Protein AF-A0A3A5V069-F1 (afdb_monomer_lite)

Secondary structure (DSSP, 8-state):
----------------PPPEEEEEEE-SSEEEEEEEETTEEEEEEEES-EEEEEESSEEEEEEEESS-S---EEEEEEETTEEEEEEEE-STT-EEEEEEE----S---TT------------------------

Structure (mmCIF, N/CA/C/O backbone):
data_AF-A0A3A5V069-F1
#
_entry.id   AF-A0A3A5V069-F1
#
loop_
_atom_site.group_PDB
_atom_site.id
_atom_site.type_symbol
_atom_site.label_atom_id
_atom_site.label_alt_id
_atom_site.label_comp_id
_atom_site.label_asym_id
_atom_site.label_entity_id
_atom_site.label_seq_id
_atom_site.pdbx_PDB_ins_code
_atom_site.Cartn_x
_atom_site.Cartn_y
_atom_site.Cartn_z
_atom_site.occupancy
_atom_site.B_iso_or_equiv
_atom_site.auth_seq_id
_atom_site.auth_comp_id
_atom_site.auth_asym_id
_atom_site.auth_atom_id
_atom_site.pdbx_PDB_model_num
ATOM 1 N N . MET A 1 1 ? 41.354 -4.037 -55.415 1.00 41.25 1 MET A N 1
ATOM 2 C CA . MET A 1 1 ? 41.227 -4.044 -53.944 1.00 41.25 1 MET A CA 1
ATOM 3 C C . MET A 1 1 ? 39.985 -3.226 -53.616 1.00 41.25 1 MET A C 1
ATOM 5 O O . MET A 1 1 ? 40.012 -2.021 -53.807 1.00 41.25 1 MET A O 1
ATOM 9 N N . ILE A 1 2 ? 38.860 -3.887 -53.323 1.00 45.62 2 ILE A N 1
ATOM 10 C CA . ILE A 1 2 ? 37.558 -3.238 -53.090 1.00 45.62 2 ILE A CA 1
ATOM 11 C C . ILE A 1 2 ? 37.377 -3.103 -51.579 1.00 45.62 2 ILE A C 1
ATOM 13 O O . ILE A 1 2 ? 37.312 -4.105 -50.871 1.00 45.62 2 ILE A O 1
ATOM 17 N N . THR A 1 3 ? 37.347 -1.863 -51.100 1.00 41.12 3 THR A N 1
ATOM 18 C CA . THR A 1 3 ? 37.068 -1.524 -49.703 1.00 41.12 3 THR A CA 1
ATOM 19 C C . THR A 1 3 ? 35.556 -1.458 -49.521 1.00 41.12 3 THR A C 1
ATOM 21 O O . THR A 1 3 ? 34.908 -0.556 -50.047 1.00 41.12 3 THR A O 1
ATOM 24 N N . PHE A 1 4 ? 34.988 -2.419 -48.794 1.00 47.47 4 PHE A N 1
ATOM 25 C CA . PHE A 1 4 ? 33.594 -2.377 -48.358 1.00 47.47 4 PHE A CA 1
ATOM 26 C C . PHE A 1 4 ? 33.488 -1.515 -47.094 1.00 47.47 4 PHE A C 1
ATOM 28 O O . PHE A 1 4 ? 34.056 -1.855 -46.058 1.00 47.47 4 PHE A O 1
ATOM 35 N N . LEU A 1 5 ? 32.772 -0.392 -47.180 1.00 52.28 5 LEU A N 1
ATOM 36 C CA . LEU A 1 5 ? 32.375 0.407 -46.020 1.00 52.28 5 LEU A CA 1
ATOM 37 C C . LEU A 1 5 ? 31.178 -0.276 -45.348 1.00 52.28 5 LEU A C 1
ATOM 39 O O . LEU A 1 5 ? 30.077 -0.305 -45.893 1.00 52.28 5 LEU A O 1
ATOM 43 N N . PHE A 1 6 ? 31.417 -0.857 -44.175 1.00 48.81 6 PHE A N 1
ATOM 44 C CA . PHE A 1 6 ? 30.393 -1.465 -43.333 1.00 48.81 6 PHE A CA 1
ATOM 45 C C . PHE A 1 6 ? 29.597 -0.341 -42.649 1.00 48.81 6 PHE A C 1
ATOM 47 O O . PHE A 1 6 ? 30.083 0.292 -41.712 1.00 48.81 6 PHE A O 1
ATOM 54 N N . VAL A 1 7 ? 28.388 -0.053 -43.138 1.00 55.28 7 VAL A N 1
ATOM 55 C CA . VAL A 1 7 ? 27.422 0.802 -42.432 1.00 55.28 7 VAL A CA 1
ATOM 56 C C . VAL A 1 7 ? 26.857 -0.028 -41.282 1.00 55.28 7 VAL A C 1
ATOM 58 O O . VAL A 1 7 ? 25.917 -0.799 -41.451 1.00 55.28 7 VAL A O 1
ATOM 61 N N . GLY A 1 8 ? 27.493 0.068 -40.116 1.00 46.41 8 GLY A N 1
ATOM 62 C CA . GLY A 1 8 ? 26.971 -0.506 -38.883 1.00 46.41 8 GLY A CA 1
ATOM 63 C C . GLY A 1 8 ? 25.754 0.292 -38.428 1.00 46.41 8 GLY A C 1
ATOM 64 O O . GLY A 1 8 ? 25.909 1.346 -37.816 1.00 46.41 8 GLY A O 1
ATOM 65 N N . SER A 1 9 ? 24.551 -0.201 -38.731 1.00 53.59 9 SER A N 1
ATOM 66 C CA . SER A 1 9 ? 23.336 0.228 -38.040 1.00 53.59 9 SER A CA 1
ATOM 67 C C . SER A 1 9 ? 23.529 0.006 -36.546 1.00 53.59 9 SER A C 1
ATOM 69 O O . SER A 1 9 ? 23.622 -1.129 -36.081 1.00 53.59 9 SER A O 1
ATOM 71 N N . ILE A 1 10 ? 23.582 1.101 -35.797 1.00 57.38 10 ILE A N 1
ATOM 72 C CA . ILE A 1 10 ? 23.442 1.102 -34.347 1.00 57.38 10 ILE A CA 1
ATOM 73 C C . ILE A 1 10 ? 21.994 0.731 -34.005 1.00 57.38 10 ILE A C 1
ATOM 75 O O . ILE A 1 10 ? 21.132 1.581 -33.821 1.00 57.38 10 ILE A O 1
ATOM 79 N N . ILE A 1 11 ? 21.700 -0.566 -33.962 1.00 60.19 11 ILE A N 1
ATOM 80 C CA . ILE A 1 11 ? 20.542 -1.062 -33.220 1.00 60.19 11 ILE A CA 1
ATOM 81 C C . ILE A 1 11 ? 20.861 -0.841 -31.744 1.00 60.19 11 ILE A C 1
ATOM 83 O O . ILE A 1 11 ? 21.571 -1.631 -31.125 1.00 60.19 11 ILE A O 1
ATOM 87 N N . SER A 1 12 ? 20.396 0.282 -31.199 1.00 51.91 12 SER A N 1
ATOM 88 C CA . SER A 1 12 ? 20.339 0.474 -29.755 1.00 51.91 12 SER A CA 1
ATOM 89 C C . SER A 1 12 ? 19.559 -0.706 -29.174 1.00 51.91 12 SER A C 1
ATOM 91 O O . SER A 1 12 ? 18.430 -0.934 -29.621 1.00 51.91 12 SER A O 1
ATOM 93 N N . PRO A 1 13 ? 20.101 -1.481 -28.217 1.00 46.34 13 PRO A N 1
ATOM 94 C CA . PRO A 1 13 ? 19.248 -2.376 -27.462 1.00 46.34 13 PRO A CA 1
ATOM 95 C C . PRO A 1 13 ? 18.233 -1.473 -26.764 1.00 46.34 13 PRO A C 1
ATOM 97 O O . PRO A 1 13 ? 18.615 -0.610 -25.972 1.00 46.34 13 PRO A O 1
ATOM 100 N N . THR A 1 14 ? 16.951 -1.617 -27.102 1.00 45.66 14 THR A N 1
ATOM 101 C CA . THR A 1 14 ? 15.895 -1.064 -26.261 1.00 45.66 14 THR A CA 1
ATOM 102 C C . THR A 1 14 ? 15.978 -1.868 -24.970 1.00 45.66 14 THR A C 1
ATOM 104 O O . THR A 1 14 ? 15.509 -2.996 -24.860 1.00 45.66 14 THR A O 1
ATOM 107 N N . SER A 1 15 ? 16.772 -1.365 -24.031 1.00 44.84 15 SER A N 1
ATOM 108 C CA . SER A 1 15 ? 16.744 -1.844 -22.667 1.00 44.84 15 SER A CA 1
ATOM 109 C C . SER A 1 15 ? 15.387 -1.389 -22.167 1.00 44.84 15 SER A C 1
ATOM 111 O O . SER A 1 15 ? 15.238 -0.210 -21.855 1.00 44.84 15 SER A O 1
ATOM 113 N N . SER A 1 16 ? 14.389 -2.277 -22.182 1.00 52.44 16 SER A N 1
ATOM 114 C CA . SER A 1 16 ? 13.163 -2.080 -21.412 1.00 52.44 16 SER A CA 1
ATOM 115 C C . SER A 1 16 ? 13.620 -1.877 -19.975 1.00 52.44 16 SER A C 1
ATOM 117 O O . SER A 1 16 ? 14.003 -2.825 -19.291 1.00 52.44 16 SER A O 1
ATOM 119 N N . ALA A 1 17 ? 13.784 -0.618 -19.581 1.00 57.38 17 ALA A N 1
ATOM 120 C CA . ALA A 1 17 ? 14.190 -0.279 -18.239 1.00 57.38 17 ALA A CA 1
ATOM 121 C C . ALA A 1 17 ? 13.058 -0.775 -17.348 1.00 57.38 17 ALA A C 1
ATOM 123 O O . ALA A 1 17 ? 11.918 -0.357 -17.535 1.00 57.38 17 ALA A O 1
ATOM 124 N N . ALA A 1 18 ? 13.365 -1.709 -16.448 1.00 65.19 18 ALA A N 1
ATOM 125 C CA . ALA A 1 18 ? 12.389 -2.190 -15.486 1.00 65.19 18 ALA A CA 1
ATOM 126 C C . ALA A 1 18 ? 11.789 -0.972 -14.775 1.00 65.19 18 ALA A C 1
ATOM 128 O O . ALA A 1 18 ? 12.526 -0.176 -14.183 1.00 65.19 18 ALA A O 1
ATOM 129 N N . VAL A 1 19 ? 10.472 -0.805 -14.887 1.00 81.62 19 VAL A N 1
ATOM 130 C CA . VAL A 1 19 ? 9.774 0.334 -14.294 1.00 81.62 19 VAL A CA 1
ATOM 131 C C . VAL A 1 19 ? 9.947 0.260 -12.779 1.00 81.62 19 VAL A C 1
ATOM 133 O O . VAL A 1 19 ? 9.837 -0.807 -12.168 1.00 81.62 19 VAL A O 1
ATOM 136 N N . SER A 1 20 ? 10.300 1.388 -12.168 1.00 85.38 20 SER A N 1
ATOM 137 C CA . SER A 1 20 ? 10.465 1.495 -10.721 1.00 85.38 20 SER A CA 1
ATOM 138 C C . SER A 1 20 ? 9.196 2.049 -10.091 1.00 85.38 20 SER A C 1
ATOM 140 O O . SER A 1 20 ? 8.856 3.218 -10.277 1.00 85.38 20 SER A O 1
ATOM 142 N N . TRP A 1 21 ? 8.544 1.222 -9.293 1.00 89.06 21 TRP A N 1
ATOM 143 C CA . TRP A 1 21 ? 7.342 1.546 -8.550 1.00 89.06 21 TRP A CA 1
ATOM 144 C C . TRP A 1 21 ? 7.659 1.835 -7.089 1.00 89.06 21 TRP A C 1
ATOM 146 O O . TRP A 1 21 ? 8.563 1.253 -6.491 1.00 89.06 21 TRP A O 1
ATOM 156 N N . GLU A 1 22 ? 6.859 2.697 -6.484 1.00 90.69 22 GLU A N 1
ATOM 157 C CA . GLU A 1 22 ? 6.864 3.007 -5.065 1.00 90.69 22 GLU A CA 1
ATOM 158 C C . GLU A 1 22 ? 5.475 2.746 -4.495 1.00 90.69 22 GLU A C 1
ATOM 160 O O . GLU A 1 22 ? 4.500 3.413 -4.834 1.00 90.69 22 GLU A O 1
ATOM 165 N N . VAL A 1 23 ? 5.385 1.770 -3.601 1.00 90.19 23 VAL A N 1
ATOM 166 C CA . VAL A 1 23 ? 4.172 1.472 -2.849 1.00 90.19 23 VAL A CA 1
ATOM 167 C C . VAL A 1 23 ? 4.267 2.170 -1.506 1.00 90.19 23 VAL A C 1
ATOM 169 O O . VAL A 1 23 ? 5.057 1.789 -0.644 1.00 90.19 23 VAL A O 1
ATOM 172 N N . LYS A 1 24 ? 3.460 3.207 -1.320 1.00 92.12 24 LYS A N 1
ATOM 173 C CA . LYS A 1 24 ? 3.361 3.956 -0.073 1.00 92.12 24 LYS A CA 1
ATOM 174 C C . LYS A 1 24 ? 2.139 3.502 0.710 1.00 92.12 24 LYS A C 1
ATOM 176 O O . LYS A 1 24 ? 1.012 3.556 0.233 1.00 92.12 24 LYS A O 1
ATOM 181 N N . ILE A 1 25 ? 2.391 3.099 1.941 1.00 93.25 25 ILE A N 1
ATOM 182 C CA . ILE A 1 25 ? 1.420 2.702 2.947 1.00 93.25 25 ILE A CA 1
ATOM 183 C C . ILE A 1 25 ? 1.350 3.853 3.942 1.00 93.25 25 ILE A C 1
ATOM 185 O O . ILE A 1 25 ? 2.352 4.219 4.555 1.00 93.25 25 ILE A O 1
ATOM 189 N N . ALA A 1 26 ? 0.179 4.453 4.085 1.00 92.06 26 ALA A N 1
ATOM 190 C CA . ALA A 1 26 ? -0.117 5.493 5.052 1.00 92.06 26 ALA A CA 1
ATOM 191 C C . ALA A 1 26 ? -1.105 4.928 6.072 1.00 92.06 26 ALA A C 1
ATOM 193 O O . ALA A 1 26 ? -2.289 4.760 5.794 1.00 92.06 26 ALA A O 1
ATOM 194 N N . TYR A 1 27 ? -0.584 4.601 7.250 1.00 91.12 27 TYR A N 1
ATOM 195 C CA . TYR A 1 27 ? -1.349 4.105 8.385 1.00 91.12 27 TYR A CA 1
ATOM 196 C C . TYR A 1 27 ? -0.627 4.490 9.675 1.00 91.12 27 TYR A C 1
ATOM 198 O O . TYR A 1 27 ? 0.556 4.821 9.636 1.00 91.12 27 TYR A O 1
ATOM 206 N N . ASN A 1 28 ? -1.321 4.473 10.811 1.00 88.69 28 ASN A N 1
ATOM 207 C CA . ASN A 1 28 ? -0.737 4.817 12.116 1.00 88.69 28 ASN A CA 1
ATOM 208 C C . ASN A 1 28 ? -0.714 3.636 13.103 1.00 88.69 28 ASN A C 1
ATOM 210 O O . ASN A 1 28 ? -0.325 3.811 14.251 1.00 88.69 28 ASN A O 1
ATOM 214 N N . GLY A 1 29 ? -1.156 2.455 12.670 1.00 89.81 29 GLY A N 1
ATOM 215 C CA . GLY A 1 29 ? -1.199 1.245 13.489 1.00 89.81 29 GLY A CA 1
ATOM 216 C C . GLY A 1 29 ? -0.385 0.106 12.887 1.00 89.81 29 GLY A C 1
ATOM 217 O O . GLY A 1 29 ? 0.433 0.313 11.983 1.00 89.81 29 GLY A O 1
ATOM 218 N N . GLU A 1 30 ? -0.656 -1.102 13.364 1.00 91.75 30 GLU A N 1
ATOM 219 C CA . GLU A 1 30 ? 0.012 -2.323 12.912 1.00 91.75 30 GLU A CA 1
ATOM 220 C C . GLU A 1 30 ? -0.639 -2.887 11.641 1.00 91.75 30 GLU A C 1
ATOM 222 O O . GLU A 1 30 ? -1.867 -2.917 11.500 1.00 91.75 30 GLU A O 1
ATOM 227 N N . TRP A 1 31 ? 0.175 -3.324 10.687 1.00 93.56 31 TRP A N 1
ATOM 228 C CA . TRP A 1 31 ? -0.292 -3.871 9.420 1.00 93.56 31 TRP A CA 1
ATOM 229 C C . TRP A 1 31 ? 0.619 -4.993 8.929 1.00 93.56 31 TRP A C 1
ATOM 231 O O . TRP A 1 31 ? 1.819 -5.035 9.205 1.00 93.56 31 TRP A O 1
ATOM 241 N N . SER A 1 32 ? 0.029 -5.895 8.154 1.00 92.25 32 SER A N 1
ATOM 242 C CA . SER A 1 32 ? 0.740 -6.953 7.448 1.00 92.25 32 SER A CA 1
ATOM 243 C C . SER A 1 32 ? 0.224 -7.035 6.025 1.00 92.25 32 SER A C 1
ATOM 245 O O . SER A 1 32 ? -0.935 -6.728 5.746 1.00 92.25 32 SER A O 1
ATOM 247 N N . GLY A 1 33 ? 1.086 -7.404 5.096 1.00 89.69 33 GLY A N 1
ATOM 248 C CA . GLY A 1 33 ? 0.710 -7.474 3.704 1.00 89.69 33 GLY A CA 1
ATOM 249 C C . GLY A 1 33 ? 1.778 -8.076 2.824 1.00 89.69 33 GLY A C 1
ATOM 250 O O . GLY A 1 33 ? 2.859 -8.461 3.263 1.00 89.69 33 GLY A O 1
ATOM 251 N N . SER A 1 34 ? 1.465 -8.131 1.543 1.00 89.81 34 SER A N 1
ATOM 252 C CA . SER A 1 34 ? 2.383 -8.581 0.512 1.00 89.81 34 SER A CA 1
ATOM 253 C C . SER A 1 34 ? 2.477 -7.513 -0.555 1.00 89.81 34 SER A C 1
ATOM 255 O O . SER A 1 34 ? 1.465 -6.982 -1.012 1.00 89.81 34 SER A O 1
ATOM 257 N N . VAL A 1 35 ? 3.705 -7.200 -0.944 1.00 88.62 35 VAL A N 1
ATOM 258 C CA . VAL A 1 35 ? 3.996 -6.287 -2.042 1.00 88.62 35 VAL A CA 1
ATOM 259 C C . VAL A 1 35 ? 4.864 -7.037 -3.033 1.00 88.62 35 VAL A C 1
ATOM 261 O O . VAL A 1 35 ? 5.861 -7.657 -2.656 1.00 88.62 35 VAL A O 1
ATOM 264 N N . GLY A 1 36 ? 4.462 -7.024 -4.295 1.00 83.88 36 GLY A N 1
ATOM 265 C CA . GLY A 1 36 ? 5.141 -7.766 -5.338 1.00 83.88 36 GLY A CA 1
ATOM 266 C C . GLY A 1 36 ? 5.106 -7.076 -6.686 1.00 83.88 36 GLY A C 1
ATOM 267 O O . GLY A 1 36 ? 4.210 -6.284 -6.971 1.00 83.88 36 GLY A O 1
ATOM 268 N N . GLY A 1 37 ? 6.115 -7.383 -7.491 1.00 84.56 37 GLY A N 1
ATOM 269 C CA . GLY A 1 37 ? 6.204 -6.997 -8.893 1.00 84.56 37 GLY A CA 1
ATOM 270 C C . GLY A 1 37 ? 6.136 -8.217 -9.806 1.00 84.56 37 GLY A C 1
ATOM 271 O O . GLY A 1 37 ? 5.593 -9.250 -9.410 1.00 84.56 37 GLY A O 1
ATOM 272 N N . ASP A 1 38 ? 6.741 -8.114 -10.989 1.00 74.50 38 ASP A N 1
ATOM 273 C CA . ASP A 1 38 ? 6.898 -9.181 -11.989 1.00 74.50 38 ASP A CA 1
ATOM 274 C C . ASP A 1 38 ? 7.284 -10.542 -11.384 1.00 74.50 38 ASP A C 1
ATOM 276 O O . ASP A 1 38 ? 8.449 -10.855 -11.128 1.00 74.50 38 ASP A O 1
ATOM 280 N N . GLY A 1 39 ? 6.261 -11.347 -11.082 1.00 69.88 39 GLY A N 1
ATOM 281 C CA . GLY A 1 39 ? 6.376 -12.691 -10.514 1.00 69.88 39 GLY A CA 1
ATOM 282 C C . GLY A 1 39 ? 7.015 -12.796 -9.123 1.00 69.88 39 GLY A C 1
ATOM 283 O O . GLY A 1 39 ? 7.139 -13.905 -8.609 1.00 69.88 39 GLY A O 1
ATOM 284 N N . SER A 1 40 ? 7.414 -11.685 -8.499 1.00 76.00 40 SER A N 1
ATOM 285 C CA . SER A 1 40 ? 8.137 -11.675 -7.224 1.00 76.00 40 SER A CA 1
ATOM 286 C C . SER A 1 40 ? 7.328 -10.941 -6.169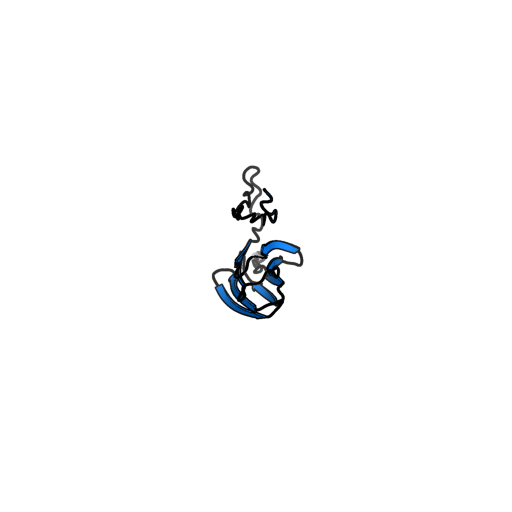 1.00 76.00 40 SER A C 1
ATOM 288 O O . SER A 1 40 ? 7.163 -9.729 -6.255 1.00 76.00 40 SER A O 1
ATOM 290 N N . SER A 1 41 ? 6.858 -11.655 -5.149 1.00 83.88 41 SER A N 1
ATOM 291 C CA . SER A 1 41 ? 6.146 -11.076 -4.006 1.00 83.88 41 SER A CA 1
ATOM 292 C C . SER A 1 41 ? 6.946 -11.250 -2.725 1.00 83.88 41 SER A C 1
ATOM 294 O O . SER A 1 41 ? 7.381 -12.358 -2.414 1.00 83.88 41 SER A O 1
ATOM 296 N N . SER A 1 42 ? 7.087 -10.173 -1.960 1.00 88.38 42 SER A N 1
ATOM 297 C CA . SER A 1 42 ? 7.633 -10.211 -0.606 1.00 88.38 42 SER A CA 1
ATOM 298 C C . SER A 1 42 ? 6.552 -9.842 0.398 1.00 88.38 42 SER A C 1
ATOM 300 O O . SER A 1 42 ? 5.756 -8.927 0.174 1.00 88.38 42 SER A O 1
ATOM 302 N N . SER A 1 43 ? 6.517 -10.566 1.511 1.00 89.88 43 SER A N 1
ATOM 303 C CA . SER A 1 43 ? 5.649 -10.227 2.634 1.00 89.88 43 SER A CA 1
ATOM 304 C C . SER A 1 43 ? 6.328 -9.188 3.515 1.00 89.88 43 SER A C 1
ATOM 306 O O . SER A 1 43 ? 7.527 -9.268 3.782 1.00 89.88 43 SER A O 1
ATOM 308 N N . TYR A 1 44 ? 5.546 -8.219 3.964 1.00 89.50 44 TYR A N 1
ATOM 309 C CA . TYR A 1 44 ? 5.975 -7.142 4.832 1.00 89.50 44 TYR A CA 1
ATOM 310 C C . TYR A 1 44 ? 5.008 -7.027 5.995 1.00 89.50 44 TYR A C 1
ATOM 312 O O . TYR A 1 44 ? 3.793 -7.053 5.830 1.00 89.50 44 TYR A O 1
ATOM 320 N N . GLU A 1 45 ? 5.574 -6.832 7.169 1.00 92.06 45 GLU A N 1
ATOM 321 C CA . GLU A 1 45 ? 4.854 -6.453 8.371 1.00 92.06 45 GLU A CA 1
ATOM 322 C C . GLU A 1 45 ? 5.500 -5.193 8.939 1.00 92.06 45 GLU A C 1
ATOM 324 O O . GLU A 1 45 ? 6.692 -4.914 8.724 1.00 92.06 45 GLU A O 1
ATOM 329 N N . GLY A 1 46 ? 4.696 -4.371 9.597 1.00 88.88 46 GLY A N 1
ATOM 330 C CA . GLY A 1 46 ? 5.177 -3.116 10.134 1.00 88.88 46 GLY A CA 1
ATOM 331 C C . GLY A 1 46 ? 4.139 -2.359 10.937 1.00 88.88 46 GLY A C 1
ATOM 332 O O . GLY A 1 46 ? 2.972 -2.728 11.024 1.00 88.88 46 GLY A O 1
ATOM 333 N N . TYR A 1 47 ? 4.607 -1.258 11.511 1.00 91.94 47 TYR A N 1
ATOM 334 C CA . TYR A 1 47 ? 3.793 -0.302 12.237 1.00 91.94 47 TYR A CA 1
ATOM 335 C C . TYR A 1 47 ? 3.968 1.077 11.604 1.00 91.94 47 TYR A C 1
ATOM 337 O O . TYR A 1 47 ? 5.091 1.488 11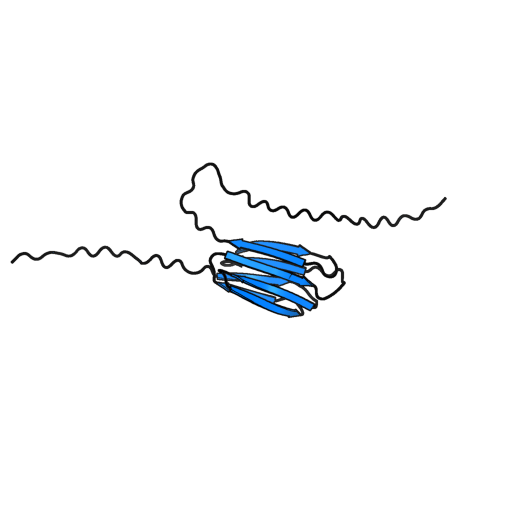.299 1.00 91.94 47 TYR A O 1
ATOM 345 N N . GLY A 1 48 ? 2.868 1.802 11.423 1.00 90.12 48 GLY A N 1
ATOM 346 C CA . GLY A 1 48 ? 2.889 3.146 10.859 1.00 90.12 48 GLY A CA 1
ATOM 347 C C . GLY A 1 48 ? 3.086 3.183 9.337 1.00 90.12 48 GLY A C 1
ATOM 348 O O . GLY A 1 48 ? 2.972 2.174 8.640 1.00 90.12 48 GLY A O 1
ATOM 349 N N . GLY A 1 49 ? 3.369 4.371 8.801 1.00 90.31 49 GLY A N 1
ATOM 350 C CA . GLY A 1 49 ? 3.539 4.566 7.363 1.00 90.31 49 GLY A CA 1
ATOM 351 C C . GLY A 1 49 ? 4.868 4.018 6.836 1.00 90.31 49 GLY A C 1
ATOM 352 O O . GLY A 1 49 ? 5.910 4.179 7.471 1.00 90.31 49 GLY 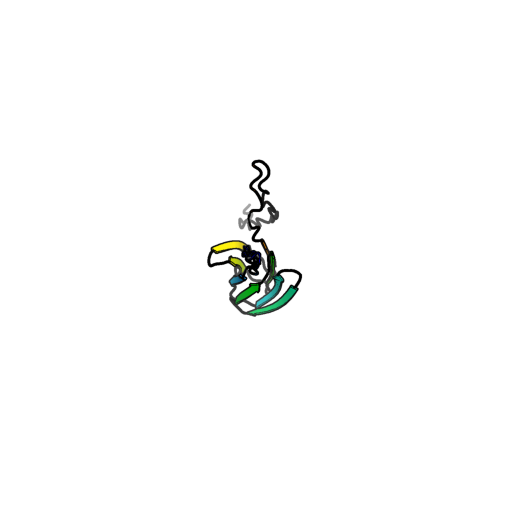A O 1
ATOM 353 N N . ARG A 1 50 ? 4.850 3.404 5.650 1.00 91.94 50 ARG A N 1
ATOM 354 C CA . ARG A 1 50 ? 6.034 2.817 5.009 1.00 91.94 50 ARG A CA 1
ATOM 355 C C . ARG A 1 50 ? 5.987 2.980 3.499 1.00 91.94 50 ARG A C 1
ATOM 357 O O . ARG A 1 50 ? 4.935 2.812 2.901 1.00 91.94 50 ARG A O 1
ATOM 364 N N . THR A 1 51 ? 7.135 3.236 2.885 1.00 91.56 51 THR A N 1
ATOM 365 C CA . THR A 1 51 ? 7.284 3.201 1.425 1.00 91.56 51 THR A CA 1
ATOM 366 C C . THR A 1 51 ? 8.162 2.018 1.040 1.00 91.56 51 THR A C 1
ATOM 368 O O . THR A 1 51 ? 9.199 1.787 1.663 1.00 91.56 51 THR A O 1
ATOM 371 N N . ILE A 1 52 ? 7.727 1.251 0.046 1.00 89.75 52 ILE A N 1
ATOM 372 C CA . ILE A 1 52 ? 8.410 0.067 -0.473 1.00 89.75 52 ILE A CA 1
ATOM 373 C C . ILE A 1 52 ? 8.634 0.282 -1.966 1.00 89.75 52 ILE A C 1
ATOM 375 O O . ILE A 1 52 ? 7.675 0.440 -2.717 1.00 89.75 52 ILE A O 1
ATOM 379 N N . SER A 1 53 ? 9.893 0.283 -2.392 1.00 89.38 53 SER A N 1
ATOM 380 C CA . SER A 1 53 ? 10.246 0.381 -3.808 1.00 89.38 53 SER A CA 1
ATOM 381 C C . SER A 1 53 ? 10.327 -1.011 -4.431 1.00 89.38 53 SER A C 1
ATOM 383 O O . SER A 1 53 ? 10.939 -1.915 -3.860 1.00 89.38 53 SER A O 1
ATOM 385 N N . VAL A 1 54 ? 9.717 -1.177 -5.599 1.00 87.69 54 VAL A N 1
ATOM 386 C CA . VAL A 1 54 ? 9.640 -2.438 -6.345 1.00 87.69 54 VAL A CA 1
ATOM 387 C C . VAL A 1 54 ? 9.981 -2.162 -7.802 1.00 87.69 54 VAL A C 1
ATOM 389 O O . VAL A 1 54 ? 9.572 -1.145 -8.348 1.00 87.69 54 VAL A O 1
ATOM 392 N N . SER A 1 55 ? 10.717 -3.060 -8.447 1.00 84.94 55 SER A N 1
ATOM 393 C CA . SER A 1 55 ? 10.994 -2.978 -9.884 1.00 84.94 55 SER A CA 1
ATOM 394 C C . SER A 1 55 ? 10.236 -4.073 -10.628 1.00 84.94 55 SER A C 1
ATOM 396 O O . SER A 1 55 ? 10.224 -5.217 -10.175 1.00 84.94 55 SER A O 1
ATOM 398 N N . GLY A 1 56 ? 9.617 -3.727 -11.753 1.00 80.56 56 GLY A N 1
ATOM 399 C CA . GLY A 1 56 ? 8.843 -4.645 -12.594 1.00 80.56 56 GLY A CA 1
ATOM 400 C C . GLY A 1 56 ? 7.925 -3.888 -13.552 1.00 80.56 56 GLY A C 1
ATOM 401 O O . GLY A 1 56 ? 7.690 -2.700 -13.365 1.00 80.56 56 GLY A O 1
ATOM 402 N N . ASP A 1 57 ? 7.395 -4.557 -14.566 1.00 80.69 57 ASP A N 1
ATOM 403 C CA . ASP A 1 57 ? 6.399 -4.012 -15.493 1.00 80.69 57 ASP A CA 1
ATOM 404 C C . ASP A 1 57 ? 5.015 -3.894 -14.824 1.00 80.69 57 ASP A C 1
ATOM 406 O O . ASP A 1 57 ? 4.225 -2.993 -15.127 1.00 80.69 57 ASP A O 1
ATOM 410 N N . ILE A 1 58 ? 4.741 -4.779 -13.861 1.00 82.00 58 ILE A N 1
ATOM 411 C CA . ILE A 1 58 ? 3.521 -4.797 -13.047 1.00 82.00 58 ILE A CA 1
ATOM 412 C C . ILE A 1 58 ? 3.893 -4.717 -11.567 1.00 82.00 58 ILE A C 1
ATOM 414 O O . ILE A 1 58 ? 4.878 -5.307 -11.127 1.00 82.00 58 ILE A O 1
ATOM 418 N N . VAL A 1 59 ? 3.068 -4.034 -10.778 1.00 86.81 59 VAL A N 1
ATOM 419 C CA . VAL A 1 59 ? 3.155 -3.990 -9.318 1.00 86.81 59 VAL A CA 1
ATOM 420 C C . VAL A 1 59 ? 1.790 -4.249 -8.692 1.00 86.81 59 VAL A C 1
ATOM 422 O O . VAL A 1 59 ? 0.748 -3.805 -9.174 1.00 86.81 59 VAL A O 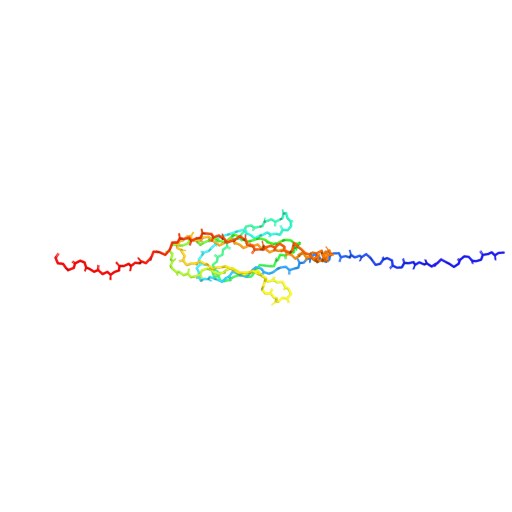1
ATOM 425 N N . SER A 1 60 ? 1.785 -4.982 -7.587 1.00 85.75 60 SER A N 1
ATOM 426 C CA . SER A 1 60 ? 0.589 -5.265 -6.804 1.00 85.75 60 SER A CA 1
ATOM 427 C C . SER A 1 60 ? 0.911 -5.268 -5.315 1.00 85.75 60 SER A C 1
ATOM 429 O O . SER A 1 60 ? 1.980 -5.696 -4.879 1.00 85.75 60 SER A O 1
ATOM 431 N N . ALA A 1 61 ? -0.016 -4.739 -4.523 1.00 86.06 61 ALA A N 1
ATOM 432 C CA . ALA A 1 61 ? 0.110 -4.667 -3.079 1.00 86.06 61 ALA A CA 1
ATOM 433 C C . ALA A 1 61 ? -1.219 -5.017 -2.417 1.00 86.06 61 ALA A C 1
ATOM 435 O O . ALA A 1 61 ? -2.267 -4.489 -2.787 1.00 86.06 61 ALA A O 1
ATOM 436 N N . ALA A 1 62 ? -1.158 -5.890 -1.419 1.00 89.75 62 ALA A N 1
ATOM 437 C CA . ALA A 1 62 ? -2.280 -6.273 -0.579 1.00 89.75 62 ALA A CA 1
ATOM 438 C C . ALA A 1 62 ? -1.888 -6.044 0.878 1.00 89.75 62 ALA A C 1
ATOM 440 O O . ALA A 1 62 ? -1.012 -6.735 1.389 1.00 89.75 62 ALA A O 1
ATOM 441 N N . ILE A 1 63 ? -2.511 -5.067 1.534 1.00 89.50 63 ILE A N 1
ATOM 442 C CA . ILE A 1 63 ? -2.201 -4.669 2.909 1.00 89.50 63 ILE A CA 1
ATOM 443 C C . ILE A 1 63 ? -3.445 -4.847 3.773 1.00 89.50 63 ILE A C 1
ATOM 445 O O . ILE A 1 63 ? -4.526 -4.389 3.411 1.00 89.50 63 ILE A O 1
ATOM 449 N N . GLN A 1 64 ? -3.292 -5.491 4.923 1.00 90.69 64 GLN A N 1
ATOM 450 C CA . GLN A 1 64 ? -4.341 -5.716 5.906 1.00 90.69 64 GLN A CA 1
ATOM 451 C C . GLN A 1 64 ? -3.971 -5.077 7.245 1.00 90.69 64 GLN A C 1
ATOM 453 O O . GLN A 1 64 ? -2.825 -5.136 7.695 1.00 90.69 64 GLN A O 1
ATOM 458 N N . LYS A 1 65 ? -4.968 -4.486 7.906 1.00 91.88 65 LYS A N 1
ATOM 459 C CA . LYS A 1 65 ? -4.830 -3.985 9.277 1.00 91.88 65 LYS A CA 1
ATOM 460 C C . LYS A 1 65 ? -4.682 -5.145 10.260 1.00 91.88 65 LYS A C 1
ATOM 462 O O . LYS A 1 65 ? -5.474 -6.083 10.232 1.00 91.88 65 LYS A O 1
ATOM 467 N N . GLY A 1 66 ? -3.724 -5.033 11.174 1.00 88.94 66 GLY A N 1
ATOM 468 C CA . GLY A 1 66 ? -3.560 -5.954 12.303 1.00 88.94 66 GLY A CA 1
ATOM 469 C C . GLY A 1 66 ? -4.524 -5.683 13.461 1.00 88.94 66 GLY A C 1
ATOM 470 O O . GLY A 1 66 ? -4.522 -6.411 14.449 1.00 88.94 66 GLY A O 1
ATOM 471 N N . GLU A 1 67 ? -5.354 -4.642 13.353 1.00 86.12 67 GLU A N 1
ATOM 472 C CA . GLU A 1 67 ? -6.141 -4.107 14.462 1.00 86.12 67 GLU A CA 1
ATOM 473 C C . GLU A 1 67 ? -7.602 -3.832 14.072 1.00 86.12 67 GLU A C 1
ATOM 475 O O . GLU A 1 67 ? -7.909 -3.398 12.952 1.00 86.12 67 GLU A O 1
ATOM 480 N N . ASP A 1 68 ? -8.499 -4.011 15.045 1.00 86.75 68 ASP A N 1
ATOM 481 C CA . ASP A 1 68 ? -9.898 -3.589 14.966 1.00 86.75 68 ASP A CA 1
ATOM 482 C C . ASP A 1 68 ? -10.031 -2.130 15.406 1.00 86.75 68 ASP A C 1
ATOM 484 O O . ASP A 1 68 ? -10.289 -1.815 16.567 1.00 86.75 68 ASP A O 1
ATOM 488 N N . ASN A 1 69 ? -9.775 -1.201 14.495 1.00 86.44 69 ASN A N 1
ATOM 489 C CA . ASN A 1 69 ? -9.961 0.218 14.778 1.00 86.44 69 ASN A CA 1
ATOM 490 C C . ASN A 1 69 ? -10.557 0.948 13.573 1.00 86.44 69 ASN A C 1
ATOM 492 O O . ASN A 1 69 ? -10.592 0.418 12.464 1.00 86.44 69 ASN A O 1
ATOM 496 N N . SER A 1 70 ? -10.984 2.193 13.777 1.00 86.81 70 SER A N 1
ATOM 497 C CA . SER A 1 70 ? -11.508 3.055 12.707 1.00 86.81 70 SER A CA 1
ATOM 498 C C . SER A 1 70 ? -10.430 3.919 12.043 1.00 86.81 70 SER A C 1
ATOM 500 O O . SER A 1 70 ? -10.765 4.856 11.322 1.00 86.81 70 SER A O 1
ATOM 502 N N . ALA A 1 71 ? -9.142 3.657 12.302 1.00 86.75 71 ALA A N 1
ATOM 503 C CA . ALA A 1 71 ? -8.064 4.401 11.664 1.00 86.75 71 ALA A CA 1
ATOM 504 C C . ALA A 1 71 ? -8.001 4.059 10.168 1.00 86.75 71 ALA A C 1
ATOM 506 O O . ALA A 1 71 ? -8.187 2.905 9.768 1.00 86.75 71 ALA A O 1
ATOM 507 N N . GLU A 1 72 ? -7.747 5.075 9.350 1.00 89.94 72 GLU A N 1
ATOM 508 C CA . GLU A 1 72 ? -7.706 4.951 7.897 1.00 89.94 72 GLU A CA 1
ATOM 509 C C . GLU A 1 72 ? -6.353 4.397 7.437 1.00 89.94 72 GLU A C 1
ATOM 511 O O . GLU A 1 72 ? -5.306 4.983 7.713 1.00 89.94 72 GLU A O 1
ATOM 516 N N . LEU A 1 73 ? -6.383 3.253 6.753 1.00 88.31 73 LEU A N 1
ATOM 517 C CA . LEU A 1 73 ? -5.255 2.670 6.032 1.00 88.31 73 LEU A CA 1
ATOM 518 C C . LEU A 1 73 ? -5.387 3.075 4.565 1.00 88.31 73 LEU A C 1
ATOM 520 O O . LEU A 1 73 ? -6.313 2.624 3.897 1.00 88.31 73 LEU A O 1
ATOM 524 N N . CYS A 1 74 ? -4.448 3.871 4.065 1.00 91.62 74 CYS A N 1
ATOM 525 C CA . CYS A 1 74 ? -4.351 4.231 2.654 1.00 91.62 74 CYS A CA 1
ATOM 526 C C . CYS A 1 74 ? -3.109 3.604 2.029 1.00 91.62 74 CYS A C 1
ATOM 528 O O . CYS A 1 74 ? -2.012 3.683 2.579 1.00 91.62 74 CYS A O 1
ATOM 530 N N . VAL A 1 75 ? -3.267 3.017 0.850 1.00 91.56 75 VAL A N 1
ATOM 531 C CA . VAL A 1 75 ? -2.171 2.476 0.049 1.00 91.56 75 VAL A CA 1
ATOM 532 C C . VAL A 1 75 ? -2.190 3.171 -1.303 1.00 91.56 75 VAL A C 1
ATOM 534 O O . VAL A 1 75 ? -3.241 3.329 -1.922 1.00 91.56 75 VAL A O 1
ATOM 537 N N . SER A 1 76 ? -1.029 3.617 -1.762 1.00 90.44 76 SER A N 1
ATOM 538 C CA . SER A 1 76 ? -0.868 4.276 -3.055 1.00 90.44 76 SER A CA 1
ATOM 539 C C . SER A 1 76 ? 0.348 3.729 -3.778 1.00 90.44 76 SER A C 1
ATOM 541 O O . SER A 1 76 ? 1.391 3.526 -3.160 1.00 90.44 76 SER A O 1
ATOM 543 N N . ILE A 1 77 ? 0.218 3.541 -5.082 1.00 89.00 77 ILE A N 1
ATOM 544 C CA . ILE A 1 77 ? 1.294 3.145 -5.976 1.00 89.00 77 ILE A CA 1
ATOM 545 C C . ILE A 1 77 ? 1.669 4.359 -6.822 1.00 89.00 77 ILE A C 1
ATOM 547 O O . ILE A 1 77 ? 0.818 4.937 -7.501 1.00 89.00 77 ILE A O 1
ATOM 551 N N . SER A 1 78 ? 2.946 4.723 -6.807 1.00 88.69 78 SER A N 1
ATOM 552 C CA . SER A 1 78 ? 3.513 5.776 -7.646 1.00 88.69 78 SER A CA 1
ATOM 553 C C . SER A 1 78 ? 4.694 5.284 -8.475 1.00 88.69 78 SER A C 1
ATOM 555 O O . SER A 1 78 ? 5.391 4.357 -8.086 1.00 88.69 78 SER A O 1
ATOM 557 N N . THR A 1 79 ? 4.931 5.913 -9.620 1.00 85.50 79 THR A N 1
ATOM 558 C CA . THR A 1 79 ? 6.095 5.687 -10.495 1.00 85.50 79 THR A CA 1
ATOM 559 C C . THR A 1 79 ? 6.542 7.037 -11.036 1.00 85.50 79 THR A C 1
ATOM 561 O O . THR A 1 79 ? 5.706 7.890 -11.341 1.00 85.50 79 THR A O 1
ATOM 564 N N . GLY A 1 80 ? 7.852 7.295 -11.059 1.00 83.06 80 GLY A N 1
ATOM 565 C CA . GLY A 1 80 ? 8.394 8.581 -11.520 1.00 83.06 80 GLY A CA 1
ATOM 566 C C . GLY A 1 80 ? 7.857 9.816 -10.774 1.00 83.06 80 GLY A C 1
ATOM 567 O O . GLY A 1 80 ? 7.884 10.915 -11.319 1.00 83.06 80 GLY A O 1
ATOM 568 N N . GLY A 1 81 ? 7.346 9.648 -9.548 1.00 79.31 81 GLY A N 1
ATOM 569 C CA . GLY A 1 81 ? 6.711 10.714 -8.763 1.00 79.31 81 GLY A CA 1
ATOM 570 C C . GLY A 1 81 ? 5.221 10.954 -9.051 1.00 79.31 81 GLY A C 1
ATOM 571 O O . GLY A 1 81 ? 4.615 11.790 -8.382 1.00 79.31 81 GLY A O 1
ATOM 572 N N . GLU A 1 82 ? 4.604 10.220 -9.980 1.00 78.56 82 GLU A N 1
ATOM 573 C CA . GLU A 1 82 ? 3.159 10.262 -10.232 1.00 78.56 82 GLU A CA 1
ATOM 574 C C . GLU A 1 82 ? 2.442 9.095 -9.552 1.00 78.56 82 GLU A C 1
ATOM 576 O O . GLU A 1 82 ? 2.820 7.937 -9.730 1.00 78.56 82 GLU A O 1
ATOM 581 N N . VAL A 1 83 ? 1.368 9.379 -8.810 1.00 85.00 83 VAL A N 1
ATOM 582 C CA . VAL A 1 83 ? 0.485 8.341 -8.256 1.00 85.00 83 VAL A CA 1
ATOM 583 C C . VAL A 1 83 ? -0.361 7.768 -9.388 1.00 85.00 83 VAL A C 1
ATOM 585 O O . VAL A 1 83 ? -1.144 8.492 -9.997 1.00 85.00 83 VAL A O 1
ATOM 588 N N . LYS A 1 84 ? -0.202 6.473 -9.668 1.00 86.88 84 LYS A N 1
ATOM 589 C CA . LYS A 1 84 ? -0.998 5.768 -10.680 1.00 86.88 84 LYS A CA 1
ATOM 590 C C . LYS A 1 84 ? -2.266 5.175 -10.090 1.00 86.88 84 LYS A C 1
ATOM 592 O O . LYS A 1 84 ? -3.288 5.188 -10.760 1.00 86.88 84 LYS A O 1
ATOM 597 N N . GLU A 1 85 ? -2.201 4.689 -8.851 1.00 85.19 85 GLU A N 1
ATOM 598 C CA . GLU A 1 85 ? -3.355 4.093 -8.181 1.00 85.19 85 GLU A CA 1
ATOM 599 C C . GLU A 1 85 ? -3.326 4.349 -6.674 1.00 85.19 85 GLU A C 1
ATOM 601 O O . GLU A 1 85 ? -2.256 4.397 -6.060 1.00 85.19 85 GLU A O 1
ATOM 606 N N . SER A 1 86 ? -4.496 4.501 -6.053 1.00 86.50 86 SER A N 1
ATOM 607 C CA . SER A 1 86 ? -4.614 4.606 -4.598 1.00 86.50 86 SER A CA 1
ATOM 608 C C . SER A 1 86 ? -5.951 4.082 -4.088 1.00 86.50 86 SER A C 1
ATOM 610 O O . SER A 1 86 ? -6.983 4.242 -4.731 1.00 86.50 86 SER A O 1
ATOM 612 N N . SER A 1 87 ? -5.937 3.468 -2.908 1.00 89.94 87 SER A N 1
ATOM 613 C CA . SER A 1 87 ? -7.135 2.978 -2.236 1.00 89.94 87 SER A CA 1
ATOM 614 C C . SER A 1 87 ? -6.989 3.094 -0.721 1.00 89.94 87 SER A C 1
ATOM 616 O O . SER A 1 87 ? -5.881 3.001 -0.188 1.00 89.94 87 SER A O 1
ATOM 618 N N . CYS A 1 88 ? -8.104 3.306 -0.025 1.00 87.62 88 CYS A N 1
ATOM 619 C CA . CYS A 1 88 ? -8.144 3.502 1.420 1.00 87.62 88 CYS A CA 1
ATOM 620 C C . CYS A 1 88 ? -9.257 2.669 2.062 1.00 87.62 88 CYS A C 1
ATOM 622 O O . CYS A 1 88 ? -10.292 2.413 1.448 1.00 87.62 88 CYS A O 1
ATOM 624 N N . THR A 1 89 ? -9.070 2.281 3.322 1.00 87.31 89 THR A N 1
ATOM 625 C CA . THR A 1 89 ? -10.100 1.624 4.131 1.00 87.31 89 THR A CA 1
ATOM 626 C C . THR A 1 89 ? -10.067 2.105 5.574 1.00 87.31 89 THR A C 1
ATOM 628 O O . THR A 1 89 ? -9.005 2.301 6.162 1.00 87.31 89 THR A O 1
ATOM 631 N N . THR A 1 90 ? -11.244 2.248 6.172 1.00 88.56 90 THR A N 1
ATOM 632 C CA . THR A 1 90 ? -11.427 2.554 7.599 1.00 88.56 90 THR A CA 1
ATOM 633 C C . THR A 1 90 ? -11.988 1.367 8.378 1.00 88.56 90 THR A C 1
ATOM 635 O O . THR A 1 90 ? -12.125 1.445 9.597 1.00 88.56 90 THR A O 1
ATOM 638 N N . ALA A 1 91 ? -12.288 0.251 7.704 1.00 81.94 91 ALA A N 1
ATOM 639 C CA . ALA A 1 91 ? -12.819 -0.944 8.347 1.00 81.94 91 ALA A CA 1
ATOM 640 C C . ALA A 1 91 ? -11.802 -1.547 9.335 1.00 81.94 91 ALA A C 1
ATOM 642 O O . ALA A 1 91 ? -10.594 -1.556 9.072 1.00 81.94 91 ALA A O 1
ATOM 643 N N . GLY A 1 92 ? -12.280 -2.058 10.472 1.00 82.81 92 GLY A N 1
ATOM 644 C CA . GLY A 1 92 ? -11.473 -2.876 11.384 1.00 82.81 92 GLY A CA 1
ATOM 645 C C . GLY A 1 92 ? -11.048 -4.171 10.693 1.00 82.81 92 GLY A C 1
ATOM 646 O O . GLY A 1 92 ? -11.832 -4.742 9.935 1.00 82.81 92 GLY A O 1
ATOM 647 N N . TYR A 1 93 ? -9.779 -4.566 10.844 1.00 84.88 93 TYR A N 1
ATOM 648 C CA . TYR A 1 93 ? -9.163 -5.657 10.065 1.00 84.88 93 TYR A CA 1
ATOM 649 C C . TYR A 1 93 ? -9.341 -5.547 8.536 1.00 84.88 93 TYR A C 1
ATOM 651 O O . TYR A 1 93 ? -9.214 -6.535 7.806 1.00 84.88 93 TYR A O 1
ATOM 659 N N . GLY A 1 94 ? -9.641 -4.340 8.039 1.00 85.19 94 GLY A N 1
ATOM 660 C CA . GLY A 1 94 ? -9.859 -4.077 6.626 1.00 85.19 94 GLY A CA 1
ATOM 661 C C . GLY A 1 94 ? -8.615 -4.392 5.800 1.00 85.19 94 GLY A C 1
ATOM 662 O O . GLY A 1 94 ? -7.485 -4.161 6.240 1.00 85.19 94 GLY A O 1
ATOM 663 N N . MET A 1 95 ? -8.838 -4.907 4.592 1.00 87.69 95 MET A N 1
ATOM 664 C CA . MET A 1 95 ? -7.798 -5.143 3.595 1.00 87.69 95 MET A CA 1
ATOM 665 C C . MET A 1 95 ? -7.938 -4.131 2.457 1.00 87.69 95 MET A C 1
ATOM 667 O O . MET A 1 95 ? -9.045 -3.820 2.019 1.00 87.69 95 MET A O 1
ATOM 671 N N . VAL A 1 96 ? -6.800 -3.650 1.967 1.00 88.69 96 VAL A N 1
ATOM 672 C CA . VAL A 1 96 ? -6.672 -2.829 0.767 1.00 88.69 96 VAL A CA 1
ATOM 673 C C . VAL A 1 96 ? -5.822 -3.585 -0.238 1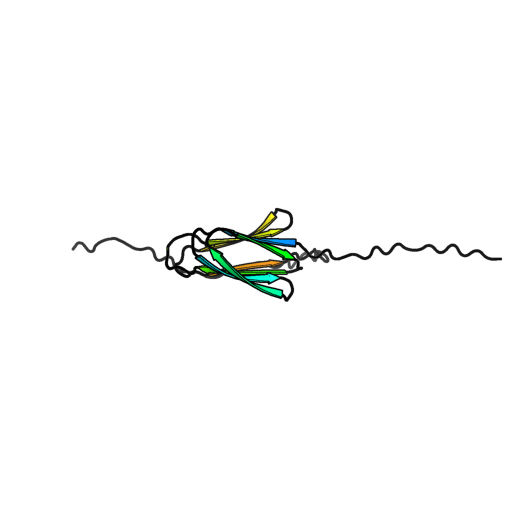.00 88.69 96 VAL A C 1
ATOM 675 O O . VAL A 1 96 ? -4.709 -4.004 0.074 1.00 88.69 96 VAL A O 1
ATOM 678 N N . THR A 1 97 ? -6.334 -3.728 -1.454 1.00 87.12 97 THR A N 1
ATOM 679 C CA . THR A 1 97 ? -5.599 -4.298 -2.584 1.00 87.12 97 THR A CA 1
ATOM 680 C C . THR A 1 97 ? -5.512 -3.270 -3.696 1.00 87.12 97 THR A C 1
ATOM 682 O O . THR A 1 97 ? -6.539 -2.755 -4.135 1.00 87.12 97 THR A O 1
ATOM 685 N N . VAL A 1 98 ? -4.300 -2.985 -4.157 1.00 87.94 98 VAL A N 1
ATOM 686 C CA . VAL A 1 98 ? -4.027 -2.074 -5.272 1.00 87.94 98 VAL A CA 1
ATOM 687 C C . VAL A 1 98 ? -3.089 -2.749 -6.260 1.00 87.94 98 VAL A C 1
ATOM 689 O O . VAL A 1 98 ? -2.274 -3.601 -5.896 1.00 87.94 98 VAL A O 1
ATOM 692 N N . SER A 1 99 ? -3.223 -2.417 -7.536 1.00 85.69 99 SER A N 1
ATOM 693 C CA . SER A 1 99 ? -2.399 -2.985 -8.600 1.00 85.69 99 SER A CA 1
ATOM 694 C C . SER A 1 99 ? -2.248 -1.961 -9.711 1.00 85.69 99 SER A C 1
ATOM 696 O O . SER A 1 99 ? -3.209 -1.279 -10.047 1.00 85.69 99 SER A O 1
ATOM 698 N N . ALA A 1 100 ? -1.050 -1.852 -10.269 1.00 83.69 100 ALA A N 1
ATOM 699 C CA . ALA A 1 100 ? -0.763 -0.964 -11.382 1.00 83.69 100 ALA A CA 1
ATOM 700 C C . ALA A 1 100 ? 0.196 -1.649 -12.355 1.00 83.69 100 ALA A C 1
ATOM 702 O O . ALA A 1 100 ? 0.998 -2.501 -11.975 1.00 83.69 100 ALA A O 1
ATOM 703 N N . SER A 1 101 ? 0.105 -1.266 -13.617 1.00 80.56 101 SER A N 1
ATOM 704 C CA . SER A 1 101 ? 0.999 -1.719 -14.675 1.00 80.56 101 SER A CA 1
ATOM 705 C C . SER A 1 101 ? 1.262 -0.554 -15.607 1.00 80.56 101 SER A C 1
ATOM 707 O O . SER A 1 101 ? 0.333 0.190 -15.932 1.00 80.56 101 SER A O 1
ATOM 709 N N . GLU A 1 102 ? 2.499 -0.406 -16.059 1.00 67.69 102 GLU A N 1
ATOM 710 C CA . GLU A 1 102 ? 2.851 0.608 -17.045 1.00 67.69 102 GLU A CA 1
ATOM 711 C C . GLU A 1 102 ? 2.783 -0.067 -18.412 1.00 67.69 102 GLU A C 1
ATOM 713 O O . GLU A 1 102 ? 3.728 -0.704 -18.870 1.00 67.69 102 GLU A O 1
ATOM 718 N N . TYR A 1 103 ? 1.613 -0.001 -19.048 1.00 56.91 103 TYR A N 1
ATOM 719 C CA . TYR A 1 103 ? 1.492 -0.425 -20.437 1.00 56.91 103 TYR A CA 1
ATOM 720 C C . TYR A 1 103 ? 2.107 0.687 -21.284 1.00 56.91 103 TYR A C 1
ATOM 722 O O . TYR A 1 103 ? 1.455 1.689 -21.563 1.00 56.91 103 TYR A O 1
ATOM 730 N N . SER A 1 104 ? 3.389 0.558 -21.621 1.00 46.53 104 SER A N 1
ATOM 731 C CA . SER A 1 104 ? 4.006 1.433 -22.615 1.00 46.53 104 SER A CA 1
ATOM 732 C C . SER A 1 104 ? 3.310 1.162 -23.946 1.00 46.53 104 SER A C 1
ATOM 734 O O . SER A 1 104 ? 3.386 0.058 -24.481 1.00 46.53 104 SER A O 1
ATOM 736 N N . ASP A 1 105 ? 2.548 2.147 -24.415 1.00 46.19 105 ASP A N 1
ATOM 737 C CA . ASP A 1 105 ? 1.721 2.117 -25.616 1.00 46.19 105 ASP A CA 1
ATOM 738 C C . ASP A 1 105 ? 2.422 1.436 -26.806 1.00 46.19 105 ASP A C 1
ATOM 740 O O . ASP A 1 105 ? 3.171 2.060 -27.559 1.00 46.19 105 ASP A O 1
ATOM 744 N N . VAL A 1 106 ? 2.145 0.149 -27.027 1.00 45.03 106 VAL A N 1
ATOM 745 C CA . VAL A 1 106 ? 2.321 -0.462 -28.343 1.00 45.03 106 VAL A CA 1
ATOM 746 C C . VAL A 1 106 ? 1.049 -0.200 -29.136 1.00 45.03 106 VAL A C 1
ATOM 748 O O . VAL A 1 106 ? 0.061 -0.911 -29.009 1.00 45.03 106 VAL A O 1
ATOM 751 N N . ASP A 1 107 ? 1.115 0.858 -29.943 1.00 44.62 107 ASP A N 1
ATOM 752 C CA . ASP A 1 107 ? 0.200 1.178 -31.039 1.00 44.62 107 ASP A CA 1
ATOM 753 C C . ASP A 1 107 ? -1.255 1.455 -30.613 1.00 44.62 107 ASP A C 1
ATOM 755 O O . ASP A 1 107 ? -2.080 0.564 -30.411 1.00 44.62 107 ASP A O 1
ATOM 759 N N . SER A 1 108 ? -1.585 2.743 -30.493 1.00 42.84 108 SER A N 1
ATOM 760 C CA . SER A 1 108 ? -2.950 3.232 -30.311 1.00 42.84 108 SER A CA 1
ATOM 761 C C . SER A 1 108 ? -3.864 2.759 -31.452 1.00 42.84 108 SER A C 1
ATOM 763 O O . SER A 1 108 ? -4.050 3.469 -32.438 1.00 42.84 108 SER A O 1
ATOM 765 N N . ILE A 1 109 ? -4.497 1.591 -31.314 1.00 53.34 109 ILE A N 1
ATOM 766 C CA . ILE A 1 109 ? -5.659 1.228 -32.129 1.00 53.34 109 ILE A CA 1
ATOM 767 C C . ILE A 1 109 ? -6.860 2.007 -31.565 1.00 53.34 109 ILE A C 1
ATOM 769 O O . ILE A 1 109 ? -7.289 1.739 -30.437 1.00 53.34 109 ILE A O 1
ATOM 773 N N . PRO A 1 110 ? -7.429 2.978 -32.305 1.00 40.56 110 PRO A N 1
ATOM 774 C CA . PRO A 1 110 ? -8.553 3.767 -31.822 1.00 40.56 110 PRO A CA 1
ATOM 775 C C . PRO A 1 110 ? -9.794 2.872 -31.744 1.00 40.56 110 PRO A C 1
ATOM 777 O O . PRO A 1 110 ? -10.418 2.568 -32.759 1.00 40.56 110 PRO A O 1
ATOM 780 N N . GLY A 1 111 ? -10.152 2.422 -30.540 1.00 43.16 111 GLY A N 1
ATOM 781 C CA . GLY A 1 111 ? -11.400 1.682 -30.336 1.00 43.16 111 GLY A CA 1
ATOM 782 C C . GLY A 1 111 ? -11.518 0.845 -29.065 1.00 43.16 111 GLY A C 1
ATOM 783 O O . GLY A 1 111 ? -12.640 0.524 -28.689 1.00 43.16 111 GLY A O 1
ATOM 784 N N . PHE A 1 112 ? -10.418 0.512 -28.381 1.00 51.75 112 PHE A N 1
ATOM 785 C CA . PHE A 1 112 ? -10.464 -0.352 -27.192 1.00 51.75 112 PHE A CA 1
ATOM 786 C C . PHE A 1 112 ? -9.397 0.022 -26.156 1.00 51.75 112 PHE A C 1
ATOM 788 O O . PHE A 1 112 ? -8.606 -0.822 -25.746 1.00 51.75 112 PHE A O 1
ATOM 795 N N . SER A 1 113 ? -9.344 1.277 -25.704 1.00 44.56 113 SER A N 1
ATOM 796 C CA . SER A 1 113 ? -8.582 1.557 -24.482 1.00 44.56 113 SER A CA 1
ATOM 797 C C . SER A 1 113 ? -9.355 0.979 -23.305 1.00 44.56 113 SER A C 1
ATOM 799 O O . SER A 1 113 ? -10.460 1.417 -22.980 1.00 44.56 113 SER A O 1
ATOM 801 N N . ALA A 1 114 ? -8.771 -0.082 -22.759 1.00 51.00 114 ALA A N 1
ATOM 802 C CA . ALA A 1 114 ? -9.236 -0.861 -21.637 1.00 51.00 114 ALA A CA 1
ATOM 803 C C . ALA A 1 114 ? -9.788 0.038 -20.530 1.00 51.00 114 ALA A C 1
ATOM 805 O O . ALA A 1 114 ? -9.088 0.850 -19.927 1.00 51.00 114 ALA A O 1
ATOM 806 N N . MET A 1 115 ? -11.074 -0.146 -20.266 1.00 45.94 115 MET A N 1
ATOM 807 C CA . MET A 1 115 ? -11.723 0.323 -19.063 1.00 45.94 115 MET A CA 1
ATOM 808 C C . MET A 1 115 ? -10.998 -0.333 -17.881 1.00 45.94 115 MET A C 1
ATOM 810 O O . MET A 1 115 ? -11.233 -1.502 -17.579 1.00 45.94 115 MET A O 1
ATOM 814 N N . GLY A 1 116 ? -10.108 0.409 -17.221 1.00 46.50 116 GLY A N 1
ATOM 815 C CA . GLY A 1 116 ? -9.662 0.126 -15.859 1.00 46.50 116 GLY A CA 1
ATOM 816 C C . GLY A 1 116 ? -10.846 0.294 -14.909 1.00 46.50 116 GLY A C 1
ATOM 817 O O . GLY A 1 116 ? -10.911 1.236 -14.134 1.00 46.50 116 GLY A O 1
ATOM 818 N N . ALA A 1 117 ? -11.844 -0.574 -15.042 1.00 46.16 117 ALA A N 1
ATOM 819 C CA . ALA A 1 117 ? -12.977 -0.678 -14.149 1.00 46.16 117 ALA A CA 1
ATOM 820 C C . ALA A 1 117 ? -12.947 -2.077 -13.550 1.00 46.16 117 ALA A C 1
ATOM 822 O O . ALA A 1 117 ? -13.605 -2.997 -14.028 1.00 46.16 117 ALA A O 1
ATOM 823 N N . ILE A 1 118 ? -12.201 -2.223 -12.462 1.00 49.81 118 ILE A N 1
ATOM 824 C CA . ILE A 1 118 ? -12.627 -3.138 -11.412 1.00 49.81 118 ILE A CA 1
ATOM 825 C C . ILE A 1 118 ? -13.129 -2.240 -10.292 1.00 49.81 118 ILE A C 1
ATOM 827 O O . ILE A 1 118 ? -12.443 -1.944 -9.321 1.00 49.81 118 ILE A O 1
ATOM 831 N N . SER A 1 119 ? -14.357 -1.754 -10.473 1.00 45.75 119 SER A N 1
ATOM 832 C CA . SER A 1 119 ? -15.161 -1.261 -9.366 1.00 45.75 119 SER A CA 1
ATOM 833 C C . SER A 1 119 ? -15.339 -2.426 -8.396 1.00 45.75 119 SER A C 1
ATOM 835 O O . SER A 1 119 ? -16.184 -3.295 -8.615 1.00 45.75 119 SER A O 1
ATOM 837 N N . ILE A 1 120 ? -14.524 -2.486 -7.340 1.00 48.75 120 ILE A N 1
ATOM 838 C CA . ILE A 1 120 ? -14.800 -3.402 -6.240 1.00 48.75 120 ILE A CA 1
ATOM 839 C C . ILE A 1 120 ? -15.976 -2.812 -5.477 1.00 48.75 120 ILE A C 1
ATOM 841 O O . ILE A 1 120 ? -15.879 -1.844 -4.726 1.00 48.75 120 ILE A O 1
ATOM 845 N N . LEU A 1 121 ? -17.114 -3.426 -5.761 1.00 53.00 121 LEU A N 1
ATOM 846 C CA . LEU A 1 121 ? -18.346 -3.414 -5.009 1.00 53.00 121 LEU A CA 1
ATOM 847 C C . LEU A 1 121 ? -18.043 -3.659 -3.517 1.00 53.00 121 LEU A C 1
ATOM 849 O O . LEU A 1 121 ? -17.964 -4.793 -3.060 1.00 53.00 121 LEU A O 1
ATOM 853 N N . GLY A 1 122 ? -17.866 -2.580 -2.761 1.00 37.25 122 GLY A N 1
ATOM 854 C CA . GLY A 1 122 ? -17.820 -2.574 -1.303 1.00 37.25 122 GLY A CA 1
ATOM 855 C C . GLY A 1 122 ? -19.024 -1.824 -0.751 1.00 37.25 122 GLY A C 1
ATOM 856 O O . GLY A 1 122 ? -18.878 -0.768 -0.143 1.00 37.25 122 GLY A O 1
ATOM 857 N N . MET A 1 123 ? -20.233 -2.332 -1.004 1.00 54.03 123 MET A N 1
ATOM 858 C CA . MET A 1 123 ? -21.409 -1.915 -0.243 1.00 54.03 123 MET A CA 1
ATOM 859 C C . MET A 1 123 ? -21.210 -2.300 1.224 1.00 54.03 123 MET A C 1
ATOM 861 O O . MET A 1 123 ? -21.282 -3.476 1.562 1.00 54.03 123 MET A O 1
ATOM 865 N N . ALA A 1 124 ? -21.037 -1.307 2.089 1.00 42.19 124 ALA A N 1
ATOM 866 C CA . ALA A 1 124 ? -21.561 -1.325 3.451 1.00 42.19 124 ALA A CA 1
ATOM 867 C C . ALA A 1 124 ? -21.580 0.109 3.990 1.00 42.19 124 ALA A C 1
ATOM 869 O O . ALA A 1 124 ? -20.785 0.495 4.844 1.00 42.19 124 ALA A O 1
ATOM 870 N N . ALA A 1 125 ? -22.525 0.914 3.500 1.00 42.34 125 ALA A N 1
ATOM 871 C CA . ALA A 1 125 ? -23.032 2.019 4.295 1.00 42.34 125 ALA A CA 1
ATOM 872 C C . ALA A 1 125 ? -23.742 1.412 5.515 1.00 42.34 125 ALA A C 1
ATOM 874 O O . ALA A 1 125 ? -24.950 1.186 5.494 1.00 42.34 125 ALA A O 1
ATOM 875 N N . ILE A 1 126 ? -22.999 1.115 6.583 1.00 49.31 126 ILE A N 1
ATOM 876 C CA . ILE A 1 126 ? -23.605 0.996 7.908 1.00 49.31 126 ILE A CA 1
ATOM 877 C C . ILE A 1 126 ? -23.811 2.432 8.380 1.00 49.31 126 ILE A C 1
ATOM 879 O O . ILE A 1 126 ? -23.045 2.984 9.166 1.00 49.31 126 ILE A O 1
ATOM 883 N N . THR A 1 127 ? -24.852 3.067 7.840 1.00 45.72 127 THR A N 1
ATOM 884 C CA . THR A 1 127 ? -25.491 4.200 8.498 1.00 45.72 127 THR A CA 1
ATOM 885 C C . THR A 1 127 ? -25.950 3.683 9.853 1.00 45.72 127 THR A C 1
ATOM 887 O O . THR A 1 127 ? -26.940 2.964 9.967 1.00 45.72 127 THR A O 1
ATOM 890 N N . PHE A 1 128 ? -25.184 4.002 10.892 1.00 44.03 128 PHE A N 1
ATOM 891 C CA . PHE A 1 128 ? -25.597 3.817 12.271 1.00 44.03 128 PHE A CA 1
ATOM 892 C C . PHE A 1 128 ? -26.714 4.832 12.543 1.00 44.03 128 PHE A C 1
ATOM 894 O O . PHE A 1 128 ? -26.469 5.953 12.990 1.00 44.03 128 PHE A O 1
ATOM 901 N N . SER A 1 129 ? -27.951 4.462 12.197 1.00 42.84 129 SER A N 1
ATOM 902 C CA . SER A 1 129 ? -29.160 5.190 12.578 1.00 42.84 129 SER A CA 1
ATOM 903 C C . SER A 1 129 ? -29.312 5.121 14.092 1.00 42.84 129 SER A C 1
ATOM 905 O O . SER A 1 129 ? -29.942 4.227 14.652 1.00 42.84 129 SER A O 1
ATOM 907 N N . ARG A 1 130 ? -28.700 6.092 14.764 1.00 53.94 130 ARG A N 1
ATOM 908 C CA . AR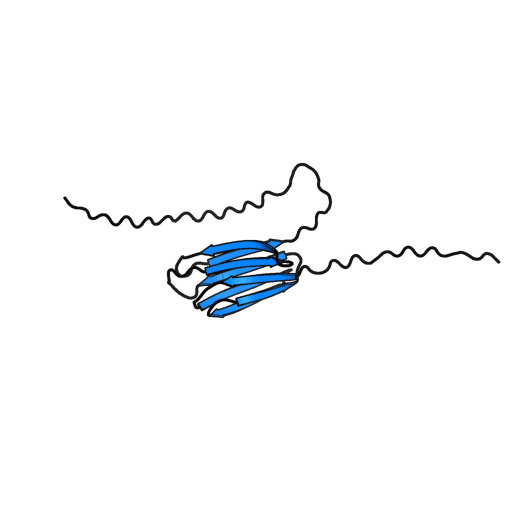G A 1 130 ? -28.993 6.445 16.143 1.00 53.94 130 ARG A CA 1
ATOM 909 C C . ARG A 1 130 ? -30.222 7.345 16.150 1.00 53.94 130 ARG A C 1
ATOM 911 O O . ARG A 1 130 ? -30.059 8.548 16.269 1.00 53.94 130 ARG A O 1
ATOM 918 N N . GLU A 1 131 ? -31.423 6.781 16.094 1.00 50.31 131 GLU A N 1
ATOM 919 C CA . GLU A 1 131 ? -32.609 7.478 16.602 1.00 50.31 131 GLU A CA 1
ATOM 920 C C . GLU A 1 131 ? -33.479 6.513 17.392 1.00 50.31 131 GLU A C 1
ATOM 922 O O . GLU A 1 131 ? -33.903 5.450 16.944 1.00 50.31 131 GLU A O 1
ATOM 927 N N . GLN A 1 132 ? -33.625 6.893 18.651 1.00 50.25 132 GLN A N 1
ATOM 928 C CA . GLN A 1 132 ? -34.311 6.170 19.687 1.00 50.25 132 GLN A CA 1
ATOM 929 C C . GLN A 1 132 ? -35.792 6.086 19.346 1.00 50.25 132 GLN A C 1
ATOM 931 O O . GLN A 1 132 ? -36.429 7.093 19.046 1.00 50.25 132 GLN A O 1
ATOM 936 N N . GLN A 1 133 ? -36.334 4.878 19.439 1.00 46.84 133 GLN A N 1
ATOM 937 C CA . GLN A 1 133 ? -37.767 4.649 19.530 1.00 46.84 133 GLN A CA 1
ATOM 938 C C . GLN A 1 133 ? -38.275 5.319 20.818 1.00 46.84 133 GLN A C 1
ATOM 940 O O . GLN A 1 133 ? -38.195 4.751 21.904 1.00 46.84 133 GLN A O 1
ATOM 945 N N . LEU A 1 134 ? -38.739 6.561 20.692 1.00 50.12 134 LEU A N 1
ATOM 946 C CA . LEU A 1 134 ? -39.731 7.158 21.575 1.00 50.12 134 LEU A CA 1
ATOM 947 C C . LEU A 1 134 ? -41.081 6.973 20.885 1.00 50.12 134 LEU A C 1
ATOM 949 O O . LEU A 1 134 ? -41.397 7.735 19.975 1.00 50.12 134 LEU A O 1
ATOM 953 N N . GLN A 1 135 ? -41.825 5.948 21.301 1.00 41.28 135 GLN A N 1
ATOM 954 C CA . GLN A 1 135 ? -43.252 6.005 21.652 1.00 41.28 135 GLN A CA 1
ATOM 955 C C . GLN A 1 135 ? -43.751 4.634 22.103 1.00 41.28 135 GLN A C 1
ATOM 957 O O . GLN A 1 135 ? -43.512 3.644 21.381 1.00 41.28 135 GLN A O 1
#

Foldseek 3Di:
DDDDDDPDDPPPPPPPFFFKKKKKKAWAAWKKWWKDADVDIDIDTDGGIDIDIYTYQKIKIKMWGPFQFQTKIKIFMDTPPHTPDIDIDRGTRDMDIDMDGPPPDPDPPPDPPDDPDPPPPPDDPPPVPPDDPDD

pLDDT: mean 72.35, std 19.37, range [37.25, 93.56]

Radius of gyration: 23.0 Å; chains: 1; bounding box: 84×23×76 Å

Sequence (135 aa):
MITFLFVGSIISPTSSAAVSWEVKIAYNGEWSGSVGGDGSSSSYEGYGGRTISVSGDIVSAAIQKGEDNSAELCVSISTGGEVKESSCTTAGYGMVTVSASEYSDVDSIPGFSAMGAISILGMAAITFSREQQLQ